Protein AF-A0A4Q6EXQ1-F1 (afdb_monomer_lite)

Radius of gyration: 12.93 Å; chains: 1; bounding box: 27×20×36 Å

pLDDT: mean 77.57, std 13.69, range [37.0, 92.38]

Foldseek 3Di:
DDPLLVLLVVLLVLVVCVLQVNAFLVRNLVSLVVSLVVDDPPRDPVLSVLSVVLSVVSVVCVVVVVGSPDNDPPPPCVPNVVSSVVNVVVSVVVND

Secondary structure (DSSP, 8-state):
--HHHHHHHHHHHHHHHHHTTSS-HHHHHHHHHH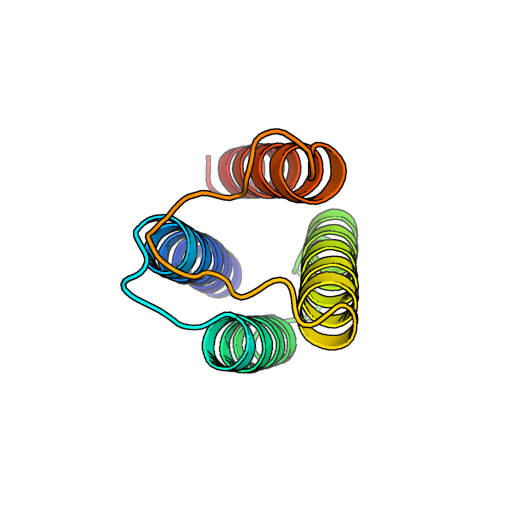HHHHS-TTS-HHHHHHHHHHHHHHHHHHHTT---TTS---TT-HHHHHHHHHHHHHHHHHH-

Sequence (96 aa):
MSRNEAIAVEMLNEIDRARSGSLKLDELEERLWRLLDAVDETFPNILAGRVENLVGELRELQRENIAFAGGRLVDENQGAEVIYNEVCAAIGRYVA

Structure (mmCIF, N/CA/C/O backbone):
data_AF-A0A4Q6EXQ1-F1
#
_entry.id   AF-A0A4Q6EXQ1-F1
#
loop_
_atom_site.group_PDB
_atom_site.id
_atom_site.type_symbol
_atom_site.label_atom_id
_atom_site.label_alt_id
_atom_site.label_comp_id
_atom_site.label_asym_id
_atom_site.label_entity_id
_atom_site.label_seq_id
_atom_site.pdbx_PDB_ins_code
_atom_site.Cartn_x
_atom_site.Cartn_y
_atom_site.Cartn_z
_atom_site.occupancy
_atom_site.B_iso_or_equiv
_atom_site.auth_seq_id
_atom_site.auth_comp_id
_atom_site.auth_asym_id
_atom_site.auth_atom_id
_atom_site.pdbx_PDB_model_num
ATOM 1 N N . MET A 1 1 ? 7.274 5.313 -17.616 1.00 72.94 1 MET A N 1
ATOM 2 C CA . MET A 1 1 ? 6.670 4.638 -16.463 1.00 72.94 1 MET A CA 1
ATOM 3 C C . MET A 1 1 ? 6.571 3.156 -16.775 1.00 72.94 1 MET A C 1
ATOM 5 O O . MET A 1 1 ? 5.935 2.809 -17.768 1.00 72.94 1 MET A O 1
ATOM 9 N N . SER A 1 2 ? 7.274 2.313 -16.023 1.00 86.94 2 SER A N 1
ATOM 10 C CA . SER A 1 2 ? 7.205 0.853 -16.140 1.00 86.94 2 SER A CA 1
ATOM 11 C C . SER A 1 2 ? 5.873 0.314 -15.596 1.00 86.94 2 SER A C 1
ATOM 13 O O . SER A 1 2 ? 5.131 1.021 -14.911 1.00 86.94 2 SER A O 1
ATOM 15 N N . ARG A 1 3 ? 5.541 -0.947 -15.904 1.00 88.69 3 ARG A N 1
ATOM 16 C CA . ARG A 1 3 ? 4.339 -1.607 -15.364 1.00 88.69 3 ARG A CA 1
ATOM 17 C C . ARG A 1 3 ? 4.372 -1.653 -13.832 1.00 88.69 3 ARG A C 1
ATOM 19 O O . ARG A 1 3 ? 3.377 -1.334 -13.194 1.00 88.69 3 ARG A O 1
ATOM 26 N N . ASN A 1 4 ? 5.523 -1.993 -13.262 1.00 88.75 4 ASN A N 1
ATOM 27 C CA . ASN A 1 4 ? 5.729 -2.050 -11.818 1.00 88.75 4 ASN A CA 1
ATOM 28 C C . ASN A 1 4 ? 5.610 -0.678 -11.148 1.00 88.75 4 ASN A C 1
ATOM 30 O O . ASN A 1 4 ? 5.018 -0.568 -10.080 1.00 88.75 4 ASN A O 1
ATOM 34 N N . GLU A 1 5 ? 6.112 0.379 -11.787 1.00 87.75 5 GLU A N 1
ATOM 35 C CA . GLU A 1 5 ? 5.910 1.759 -11.331 1.00 87.75 5 GLU A CA 1
ATOM 36 C C . GLU A 1 5 ? 4.425 2.141 -11.317 1.00 87.75 5 GLU A C 1
ATOM 38 O O . GLU A 1 5 ? 3.952 2.720 -10.343 1.00 87.75 5 GLU A O 1
ATOM 43 N N . ALA A 1 6 ? 3.668 1.772 -12.358 1.00 89.88 6 ALA A N 1
ATOM 44 C CA . ALA A 1 6 ? 2.228 2.021 -12.416 1.00 89.88 6 ALA A CA 1
ATOM 45 C C . ALA A 1 6 ? 1.483 1.329 -11.262 1.00 89.88 6 ALA A C 1
ATOM 47 O O . ALA A 1 6 ? 0.659 1.951 -10.594 1.00 89.88 6 ALA A O 1
ATOM 48 N N . ILE A 1 7 ? 1.822 0.064 -11.003 1.00 91.06 7 ILE A N 1
ATOM 49 C CA . ILE A 1 7 ? 1.243 -0.727 -9.913 1.00 91.06 7 ILE A CA 1
ATOM 50 C C . ILE A 1 7 ? 1.612 -0.129 -8.551 1.00 91.06 7 ILE A C 1
ATOM 52 O O . ILE A 1 7 ? 0.757 -0.025 -7.677 1.00 91.06 7 ILE A O 1
ATOM 56 N N . ALA A 1 8 ? 2.853 0.329 -8.371 1.00 87.50 8 ALA A N 1
ATOM 57 C CA . ALA A 1 8 ? 3.278 0.971 -7.132 1.00 87.50 8 ALA A CA 1
ATOM 58 C C . ALA A 1 8 ? 2.493 2.270 -6.863 1.00 87.50 8 ALA A C 1
ATOM 60 O O . ALA A 1 8 ? 2.058 2.515 -5.738 1.00 87.50 8 ALA A O 1
ATOM 61 N N . VAL A 1 9 ? 2.245 3.086 -7.893 1.00 89.06 9 VAL A N 1
ATOM 62 C CA . VAL A 1 9 ? 1.377 4.273 -7.773 1.00 89.06 9 VAL A CA 1
ATOM 63 C C . VAL A 1 9 ? -0.062 3.876 -7.435 1.00 89.06 9 VAL A C 1
ATOM 65 O O . VAL A 1 9 ? -0.710 4.535 -6.624 1.00 89.06 9 VAL A O 1
ATOM 68 N N . GLU A 1 10 ? -0.576 2.796 -8.023 1.00 92.38 10 GLU A N 1
ATOM 69 C CA . GLU A 1 10 ? -1.916 2.293 -7.717 1.00 92.38 10 GLU A CA 1
ATOM 70 C C . GLU A 1 10 ? -2.036 1.816 -6.264 1.00 92.38 10 GLU A C 1
ATOM 72 O O . GLU A 1 10 ? -3.006 2.170 -5.595 1.00 92.38 10 GLU A O 1
ATOM 77 N N . MET A 1 11 ? -1.019 1.124 -5.737 1.00 89.25 11 MET A N 1
ATOM 78 C CA . MET A 1 11 ? -0.956 0.753 -4.319 1.00 89.25 11 MET A CA 1
ATOM 79 C C . MET A 1 11 ? -1.081 1.990 -3.425 1.00 89.25 11 MET A C 1
ATOM 81 O O . MET A 1 11 ? -1.899 1.990 -2.510 1.00 89.25 11 MET A O 1
ATOM 85 N N . LEU A 1 12 ? -0.349 3.074 -3.715 1.00 87.25 12 LEU A N 1
ATOM 86 C CA . LEU A 1 12 ? -0.467 4.326 -2.954 1.00 87.25 12 LEU A CA 1
ATOM 87 C C . LEU A 1 12 ? -1.884 4.899 -2.979 1.00 87.25 12 LEU A C 1
ATOM 89 O O . LEU A 1 12 ? -2.406 5.285 -1.935 1.00 87.25 12 LEU A O 1
ATOM 93 N N . ASN A 1 13 ? -2.523 4.915 -4.148 1.00 89.38 13 ASN A N 1
ATOM 94 C CA . ASN A 1 13 ? -3.877 5.443 -4.290 1.00 89.38 13 ASN A CA 1
ATOM 95 C C . ASN A 1 13 ? -4.897 4.652 -3.461 1.00 89.38 13 ASN A C 1
ATOM 97 O O . ASN A 1 13 ? -5.794 5.245 -2.863 1.00 89.38 13 ASN A O 1
ATOM 101 N N . GLU A 1 14 ? -4.787 3.323 -3.424 1.00 89.44 14 GLU A N 1
ATOM 102 C CA . GLU A 1 14 ? -5.678 2.489 -2.611 1.00 89.44 14 GLU A CA 1
ATOM 103 C C . GLU A 1 14 ? -5.457 2.726 -1.116 1.00 89.44 14 GLU A C 1
ATOM 105 O O . GLU A 1 14 ? -6.420 2.870 -0.359 1.00 89.44 14 GLU A O 1
ATOM 110 N N . ILE A 1 15 ? -4.201 2.864 -0.694 1.00 83.50 15 ILE A N 1
ATOM 111 C CA . ILE A 1 15 ? -3.871 3.173 0.696 1.00 83.50 15 ILE A CA 1
ATOM 112 C C . ILE A 1 15 ? -4.413 4.563 1.090 1.00 83.50 15 ILE A C 1
ATOM 114 O O . ILE A 1 15 ? -5.015 4.711 2.155 1.00 83.50 15 ILE A O 1
ATOM 118 N N . ASP A 1 16 ? -4.295 5.574 0.228 1.00 84.44 16 ASP A N 1
ATOM 119 C CA . ASP A 1 16 ? -4.861 6.910 0.469 1.00 84.44 16 ASP A CA 1
ATOM 120 C C . ASP A 1 16 ? -6.399 6.901 0.510 1.00 84.44 16 ASP A C 1
ATOM 122 O O . ASP A 1 16 ? -7.029 7.608 1.311 1.00 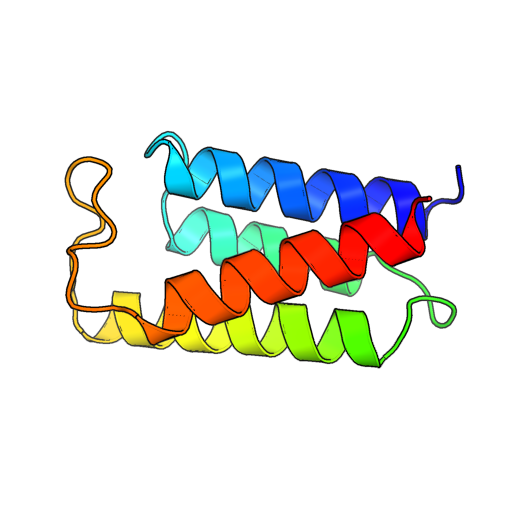84.44 16 ASP A O 1
ATOM 126 N N . ARG A 1 17 ? -7.040 6.065 -0.314 1.00 83.56 17 ARG A N 1
ATOM 127 C CA . ARG A 1 17 ? -8.492 5.840 -0.257 1.00 83.56 17 ARG A CA 1
ATOM 128 C C . ARG A 1 17 ? -8.917 5.220 1.067 1.00 83.56 17 ARG A C 1
ATOM 130 O O . ARG A 1 17 ? -9.909 5.665 1.647 1.00 83.56 17 ARG A O 1
ATOM 137 N N . ALA A 1 18 ? -8.160 4.251 1.573 1.00 80.88 18 ALA A N 1
ATOM 138 C CA . ALA A 1 18 ? -8.424 3.691 2.890 1.00 80.88 18 ALA A CA 1
ATOM 139 C C . ALA A 1 18 ? -8.249 4.753 3.971 1.00 80.88 18 ALA A C 1
ATOM 141 O O . ALA A 1 18 ? -9.150 4.955 4.775 1.00 80.88 18 ALA A O 1
ATOM 142 N N . ARG A 1 19 ? -7.163 5.530 3.922 1.00 74.88 19 ARG A N 1
ATOM 143 C CA . ARG A 1 19 ? -6.901 6.620 4.872 1.00 74.88 19 ARG A CA 1
ATOM 144 C C . ARG A 1 19 ? -8.019 7.664 4.914 1.00 74.88 19 ARG A C 1
ATOM 146 O O . ARG A 1 19 ? -8.402 8.113 5.989 1.00 74.88 19 ARG A O 1
ATOM 153 N N . SER A 1 20 ? -8.561 8.038 3.758 1.00 77.00 20 SER A N 1
ATOM 154 C CA . SER A 1 20 ? -9.701 8.963 3.655 1.00 77.00 20 SER A CA 1
ATOM 155 C C . SER A 1 20 ? -11.036 8.363 4.121 1.00 77.00 20 SER A C 1
ATOM 157 O O . SER A 1 20 ? -12.047 9.062 4.132 1.00 77.00 20 SER A O 1
ATOM 159 N N . GLY A 1 21 ? -11.060 7.085 4.511 1.00 74.25 21 GLY A N 1
ATOM 160 C CA . GLY A 1 21 ? -12.267 6.360 4.906 1.00 74.25 21 GLY A CA 1
ATOM 161 C C . GLY A 1 21 ? -13.167 5.983 3.727 1.00 74.25 21 GLY A C 1
ATOM 162 O O . GLY A 1 21 ? -14.297 5.551 3.941 1.00 74.25 21 GLY A O 1
ATOM 163 N N . SER A 1 22 ? -12.688 6.156 2.490 1.00 75.50 22 SER A N 1
ATOM 164 C CA . SER A 1 22 ? -13.430 5.826 1.265 1.00 75.50 22 SER A CA 1
ATOM 165 C C . SER A 1 22 ? -13.287 4.361 0.837 1.00 75.50 22 SER A C 1
ATOM 167 O O . SER A 1 22 ? -14.026 3.910 -0.036 1.00 75.50 22 SER A O 1
ATOM 169 N N . LEU A 1 23 ? -12.373 3.619 1.468 1.00 77.69 23 LEU A N 1
ATOM 170 C CA . LEU A 1 23 ? -12.120 2.196 1.251 1.00 77.69 23 LEU A CA 1
ATOM 171 C C . LEU A 1 23 ? -12.008 1.494 2.609 1.00 77.69 23 LEU A C 1
ATOM 173 O O . LEU A 1 23 ? -11.392 2.025 3.535 1.00 77.69 23 LEU A O 1
ATOM 177 N N . LYS A 1 24 ? -12.613 0.312 2.747 1.00 80.56 24 LYS A N 1
ATOM 178 C CA . LYS A 1 24 ? -12.502 -0.484 3.981 1.00 80.56 24 LYS A CA 1
ATOM 179 C C . LYS A 1 24 ? -11.145 -1.184 4.058 1.00 80.56 24 LYS A C 1
ATOM 181 O O . LYS A 1 24 ? -10.537 -1.450 3.028 1.00 80.56 24 LYS A O 1
ATOM 186 N N . LEU A 1 25 ? -10.707 -1.548 5.266 1.00 76.81 25 LEU A N 1
ATOM 187 C CA . LEU A 1 25 ? -9.445 -2.278 5.451 1.00 76.81 25 LEU A CA 1
ATOM 188 C C . LEU A 1 25 ? -9.432 -3.625 4.719 1.00 76.81 25 LEU A C 1
ATOM 190 O O . LEU A 1 25 ? -8.454 -3.927 4.049 1.00 76.81 25 LEU A O 1
ATOM 194 N N . ASP A 1 26 ? -10.531 -4.381 4.769 1.00 81.38 26 ASP A N 1
ATOM 195 C CA . ASP A 1 26 ? -10.651 -5.683 4.088 1.00 81.38 26 ASP A CA 1
ATOM 196 C C . ASP A 1 26 ? -10.502 -5.532 2.569 1.00 81.38 26 ASP A C 1
ATOM 198 O O . ASP A 1 26 ? -9.822 -6.315 1.908 1.00 81.38 26 ASP A O 1
ATOM 202 N N . GLU A 1 27 ? -11.095 -4.470 2.020 1.00 85.12 27 GLU A N 1
ATOM 203 C CA . GLU A 1 27 ? -11.000 -4.147 0.598 1.00 85.12 27 GLU A CA 1
ATOM 204 C C . GLU A 1 27 ? -9.600 -3.639 0.230 1.00 85.12 27 GLU A C 1
ATOM 206 O O . GLU A 1 27 ? -9.101 -3.964 -0.847 1.00 85.12 27 GLU A O 1
ATOM 211 N N . LEU A 1 28 ? -8.951 -2.862 1.106 1.00 85.56 28 LEU A N 1
ATOM 212 C CA . LEU A 1 28 ? -7.565 -2.431 0.919 1.00 85.56 28 LEU A CA 1
ATOM 213 C C . LEU A 1 28 ? -6.626 -3.634 0.887 1.00 85.56 28 LEU A C 1
ATOM 215 O O . LEU A 1 28 ? -5.792 -3.731 -0.007 1.00 85.56 28 LEU A O 1
ATOM 219 N N . GLU A 1 29 ? -6.767 -4.547 1.840 1.00 86.06 29 GLU A N 1
ATOM 220 C CA . GLU A 1 29 ? -5.943 -5.742 1.945 1.00 86.06 29 GLU A CA 1
ATOM 221 C C . GLU A 1 29 ? -6.038 -6.601 0.678 1.00 86.06 29 GLU A C 1
ATOM 223 O O . GLU A 1 29 ? -5.020 -6.955 0.080 1.00 86.06 29 GLU A O 1
ATOM 228 N N . GLU A 1 30 ? -7.263 -6.882 0.223 1.00 89.25 30 GLU A N 1
ATOM 229 C CA . GLU A 1 30 ? -7.507 -7.653 -0.996 1.00 89.25 30 GLU A CA 1
ATOM 230 C C . GLU A 1 30 ? -6.905 -6.962 -2.231 1.00 89.25 30 GLU A C 1
ATOM 232 O O . GLU A 1 30 ? -6.311 -7.615 -3.095 1.00 89.25 30 GLU A O 1
ATOM 237 N N . ARG A 1 31 ? -7.027 -5.632 -2.321 1.00 90.81 31 ARG A N 1
ATOM 238 C CA . ARG A 1 31 ? -6.454 -4.853 -3.425 1.00 90.81 31 ARG A CA 1
ATOM 239 C C . ARG A 1 31 ? -4.932 -4.840 -3.394 1.00 90.81 31 ARG A C 1
ATOM 241 O O . ARG A 1 31 ? -4.326 -5.062 -4.437 1.00 90.81 31 ARG A O 1
ATOM 248 N N . LEU A 1 32 ? -4.313 -4.632 -2.234 1.00 89.25 32 LEU A N 1
ATOM 249 C CA . LEU A 1 32 ? -2.857 -4.645 -2.093 1.00 89.25 32 LEU A CA 1
ATOM 250 C C . LEU A 1 32 ? -2.274 -6.011 -2.449 1.00 89.25 32 LEU A C 1
ATOM 252 O O . LEU A 1 32 ? -1.291 -6.057 -3.182 1.00 89.25 32 LEU A O 1
ATOM 256 N N . TRP A 1 33 ? -2.911 -7.109 -2.028 1.00 90.00 33 TRP A N 1
ATOM 257 C CA . TRP A 1 33 ? -2.501 -8.456 -2.433 1.00 90.00 33 TRP A CA 1
ATOM 258 C C . TRP A 1 33 ? -2.582 -8.663 -3.943 1.00 90.00 33 TRP A C 1
ATOM 260 O O . TRP A 1 33 ? -1.642 -9.180 -4.538 1.00 90.00 33 TRP A O 1
ATOM 270 N N . ARG A 1 34 ? -3.675 -8.233 -4.584 1.00 92.12 34 ARG A N 1
ATOM 271 C CA . ARG A 1 34 ? -3.819 -8.333 -6.047 1.00 92.12 34 ARG A CA 1
ATOM 272 C C . ARG A 1 34 ? -2.776 -7.515 -6.792 1.00 92.12 34 ARG A C 1
ATOM 274 O O . ARG A 1 34 ? -2.259 -7.967 -7.807 1.00 92.12 34 ARG A O 1
ATOM 281 N N . LEU A 1 35 ? -2.490 -6.311 -6.308 1.00 91.69 35 LEU A N 1
ATOM 282 C CA . LEU A 1 35 ? -1.468 -5.453 -6.892 1.00 91.69 35 LEU A CA 1
ATOM 283 C C . LEU A 1 35 ? -0.082 -6.071 -6.706 1.00 91.69 35 LEU A C 1
ATOM 285 O O . LEU A 1 35 ? 0.705 -6.065 -7.644 1.00 91.69 35 LEU A O 1
ATOM 289 N N . LEU A 1 36 ? 0.194 -6.657 -5.539 1.00 88.56 36 LEU A N 1
ATOM 290 C CA . LEU A 1 36 ? 1.457 -7.333 -5.260 1.00 88.56 36 LEU A CA 1
ATOM 291 C C . LEU A 1 36 ? 1.638 -8.595 -6.114 1.00 88.56 36 LEU A C 1
ATOM 293 O O . LEU A 1 36 ? 2.737 -8.842 -6.580 1.00 88.56 36 LEU A O 1
ATOM 297 N N . ASP A 1 37 ? 0.576 -9.348 -6.390 1.00 90.31 37 ASP A N 1
ATOM 298 C CA . ASP A 1 37 ? 0.621 -10.502 -7.304 1.00 90.31 37 ASP A CA 1
ATOM 299 C C . ASP A 1 37 ? 0.783 -10.078 -8.782 1.00 90.31 37 ASP A C 1
ATOM 301 O O . ASP A 1 37 ? 1.210 -10.853 -9.636 1.00 90.31 37 ASP A O 1
ATOM 305 N N . ALA A 1 38 ? 0.451 -8.822 -9.106 1.00 90.00 38 ALA A N 1
ATOM 306 C CA . ALA A 1 38 ? 0.513 -8.287 -10.463 1.00 90.00 38 ALA A CA 1
ATOM 307 C C . ALA A 1 38 ? 1.877 -7.690 -10.852 1.00 90.00 38 ALA A C 1
ATOM 309 O O . ALA A 1 38 ? 2.073 -7.420 -12.050 1.00 90.00 38 ALA A O 1
ATOM 310 N N . VAL A 1 39 ? 2.772 -7.447 -9.883 1.00 88.69 39 VAL A N 1
ATOM 311 C CA . VAL A 1 39 ? 4.147 -6.989 -10.147 1.00 88.69 39 VAL A CA 1
ATOM 312 C C . VAL A 1 39 ? 5.009 -8.147 -10.647 1.00 88.69 39 VAL A C 1
ATOM 314 O O . VAL A 1 39 ? 4.768 -9.306 -10.322 1.00 88.69 39 VAL A O 1
ATOM 317 N N . ASP A 1 40 ? 6.013 -7.844 -11.465 1.00 87.31 40 ASP A N 1
ATOM 318 C CA . ASP A 1 40 ? 6.964 -8.853 -11.941 1.00 87.31 40 ASP A CA 1
ATOM 319 C C . ASP A 1 40 ? 8.221 -8.950 -11.050 1.00 87.31 40 ASP A C 1
ATOM 321 O O . ASP A 1 40 ? 8.397 -8.197 -10.092 1.00 87.31 40 ASP A O 1
ATOM 325 N N . GLU A 1 41 ? 9.127 -9.873 -11.382 1.00 82.62 41 GLU A N 1
ATOM 326 C CA . GLU A 1 41 ? 10.375 -10.133 -10.644 1.00 82.62 41 GLU A CA 1
ATOM 327 C C . GLU A 1 41 ? 11.340 -8.935 -10.561 1.00 82.62 41 GLU A C 1
ATOM 329 O O . GLU A 1 41 ? 12.279 -8.948 -9.765 1.00 82.62 41 GLU A O 1
ATOM 334 N N . THR A 1 42 ? 11.127 -7.890 -11.368 1.00 84.12 42 THR A N 1
ATOM 335 C CA . THR A 1 42 ? 11.918 -6.654 -11.309 1.00 84.12 42 THR A CA 1
ATOM 336 C C . THR A 1 42 ? 11.413 -5.687 -10.237 1.00 84.12 42 THR A C 1
ATOM 338 O O . THR A 1 42 ? 12.039 -4.649 -9.998 1.00 84.12 42 THR A O 1
ATOM 341 N N . PHE A 1 43 ? 10.299 -6.009 -9.570 1.00 84.50 43 PHE A N 1
ATOM 342 C CA . PHE A 1 43 ? 9.796 -5.229 -8.452 1.00 84.50 43 PHE A CA 1
ATOM 343 C C . PHE A 1 43 ? 10.748 -5.344 -7.257 1.00 84.50 43 PHE A C 1
ATOM 345 O O . PHE A 1 43 ? 11.111 -6.449 -6.852 1.00 84.50 43 PHE A O 1
ATOM 352 N N . PRO A 1 44 ? 11.180 -4.222 -6.661 1.00 84.31 44 PRO A N 1
ATOM 353 C CA . PRO A 1 44 ? 12.120 -4.269 -5.553 1.00 84.31 44 PRO A CA 1
ATOM 354 C C . PRO A 1 44 ? 11.595 -5.105 -4.381 1.00 84.31 44 PRO A C 1
ATOM 356 O O . PRO A 1 44 ? 10.585 -4.763 -3.771 1.00 84.31 44 PRO A O 1
ATOM 359 N N . ASN A 1 45 ? 12.349 -6.132 -3.979 1.00 83.69 45 ASN A N 1
ATOM 360 C CA . ASN A 1 45 ? 12.020 -6.972 -2.815 1.00 83.69 45 ASN A CA 1
ATOM 361 C C . ASN A 1 45 ? 11.786 -6.155 -1.531 1.00 83.69 45 ASN A C 1
ATOM 363 O O . ASN A 1 45 ? 10.970 -6.521 -0.692 1.00 83.69 45 ASN A O 1
ATOM 367 N N . ILE A 1 46 ? 12.480 -5.019 -1.386 1.00 80.06 46 ILE A N 1
ATOM 368 C CA . ILE A 1 46 ? 12.285 -4.095 -0.259 1.00 80.06 46 ILE A CA 1
ATOM 369 C C . ILE A 1 46 ? 10.880 -3.476 -0.286 1.00 80.06 46 ILE A C 1
ATOM 371 O O . ILE A 1 46 ? 10.297 -3.264 0.772 1.00 80.06 46 ILE A O 1
ATOM 375 N N . LEU A 1 47 ? 10.335 -3.169 -1.467 1.00 81.50 47 LEU A N 1
ATOM 376 C CA . LEU A 1 47 ? 8.968 -2.663 -1.601 1.00 81.50 47 LEU A CA 1
ATOM 377 C C . LEU A 1 47 ? 7.949 -3.764 -1.341 1.00 81.50 47 LEU A C 1
ATOM 379 O O . LEU A 1 47 ? 7.027 -3.534 -0.566 1.00 81.50 47 LEU A O 1
ATOM 383 N N . ALA A 1 48 ? 8.156 -4.949 -1.923 1.00 84.38 48 ALA A N 1
ATOM 384 C CA . ALA A 1 48 ? 7.289 -6.103 -1.699 1.00 84.38 48 ALA A CA 1
ATOM 385 C C . ALA A 1 48 ? 7.148 -6.409 -0.202 1.00 84.38 48 ALA A C 1
ATOM 387 O O . ALA A 1 48 ? 6.041 -6.363 0.325 1.00 84.38 48 ALA A O 1
ATOM 388 N N . GLY A 1 49 ? 8.267 -6.561 0.515 1.00 86.75 49 GLY A N 1
ATOM 389 C CA . GLY A 1 49 ? 8.240 -6.842 1.953 1.00 86.75 49 GLY A CA 1
ATOM 390 C C . GLY A 1 49 ? 7.600 -5.729 2.794 1.00 86.75 49 GLY A C 1
ATOM 391 O O . GLY A 1 49 ? 6.990 -5.997 3.824 1.00 86.75 49 GLY A O 1
ATOM 392 N N . ARG A 1 50 ? 7.683 -4.463 2.364 1.00 84.38 50 ARG A N 1
ATOM 393 C CA . ARG A 1 50 ? 7.014 -3.345 3.056 1.00 84.38 50 ARG A CA 1
ATOM 394 C C . ARG A 1 50 ? 5.502 -3.352 2.845 1.00 84.38 50 ARG A C 1
ATOM 396 O O . ARG A 1 50 ? 4.768 -3.073 3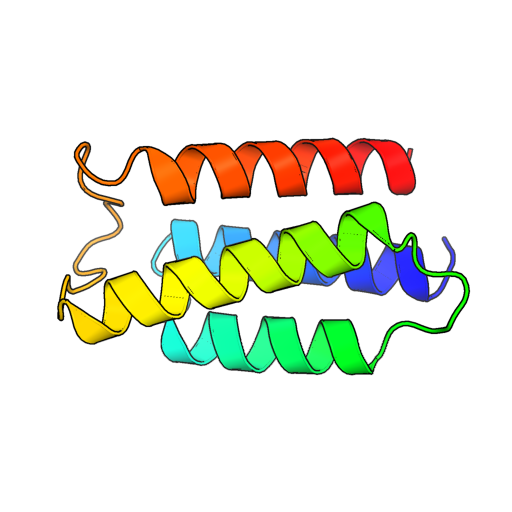.789 1.00 84.38 50 ARG A O 1
ATOM 403 N N . VAL A 1 51 ? 5.046 -3.676 1.635 1.00 84.81 51 VAL A N 1
ATOM 404 C CA . VAL A 1 51 ? 3.617 -3.839 1.328 1.00 84.81 51 VAL A CA 1
ATOM 405 C C . VAL A 1 51 ? 3.053 -5.054 2.065 1.00 84.81 51 VAL A C 1
ATOM 407 O O . VAL A 1 51 ? 1.987 -4.949 2.663 1.00 84.81 51 VAL A O 1
ATOM 410 N N . GLU A 1 52 ? 3.787 -6.167 2.110 1.00 86.19 52 GLU A N 1
ATOM 411 C CA . GLU A 1 52 ? 3.415 -7.352 2.895 1.00 86.19 52 GLU A CA 1
ATOM 412 C C . GLU A 1 52 ? 3.292 -7.035 4.389 1.00 86.19 52 GLU A C 1
ATOM 414 O O . GLU A 1 52 ? 2.300 -7.412 5.013 1.00 86.19 52 GLU A O 1
ATOM 419 N N . ASN A 1 53 ? 4.248 -6.290 4.954 1.00 86.19 53 ASN A N 1
ATOM 420 C CA . ASN A 1 53 ? 4.172 -5.845 6.346 1.00 86.19 53 ASN A CA 1
ATOM 421 C C . ASN A 1 53 ? 2.945 -4.961 6.588 1.00 86.19 53 ASN A C 1
ATOM 423 O O . ASN A 1 53 ? 2.229 -5.180 7.560 1.00 86.19 53 ASN A O 1
ATOM 427 N N . LEU A 1 54 ? 2.665 -4.005 5.694 1.00 82.38 54 LEU A N 1
ATOM 428 C CA . LEU A 1 54 ? 1.468 -3.167 5.796 1.00 82.38 54 LEU A CA 1
ATOM 429 C C . LEU A 1 54 ? 0.199 -4.027 5.804 1.00 82.38 54 LEU A C 1
ATOM 431 O O . LEU A 1 54 ? -0.652 -3.847 6.664 1.00 82.38 54 LEU A O 1
ATOM 435 N N . VAL A 1 55 ? 0.089 -4.992 4.892 1.00 83.38 55 VAL A N 1
ATOM 436 C CA . VAL A 1 55 ? -1.041 -5.929 4.839 1.00 83.38 55 VAL A CA 1
ATOM 437 C C . VAL A 1 55 ? -1.156 -6.757 6.128 1.00 83.38 55 VAL A C 1
ATOM 439 O O . VAL A 1 55 ? -2.262 -6.959 6.631 1.00 83.38 55 VAL A O 1
ATOM 442 N N . GLY A 1 56 ? -0.034 -7.202 6.696 1.00 83.56 56 GLY A N 1
ATOM 443 C CA . GLY A 1 56 ? 0.000 -7.902 7.981 1.00 83.56 56 GLY A CA 1
ATOM 444 C C . GLY A 1 56 ? -0.555 -7.062 9.132 1.00 83.56 56 GLY A C 1
ATOM 445 O O . GLY A 1 56 ? -1.416 -7.536 9.871 1.00 83.56 56 GLY A O 1
ATOM 446 N N . GLU A 1 57 ? -0.130 -5.805 9.237 1.00 80.62 57 GLU A N 1
ATOM 447 C CA . GLU A 1 57 ? -0.642 -4.867 10.242 1.00 80.62 57 GLU A CA 1
ATOM 448 C C . GLU A 1 57 ? -2.135 -4.606 10.054 1.00 80.62 57 GLU A C 1
ATOM 450 O O . GLU A 1 57 ? -2.900 -4.689 11.009 1.00 80.62 57 GLU A O 1
ATOM 455 N N . LEU A 1 58 ? -2.589 -4.373 8.817 1.00 76.06 58 LEU A N 1
ATOM 456 C CA . LEU A 1 58 ? -4.012 -4.176 8.526 1.00 76.06 58 LEU A CA 1
ATOM 457 C C . LEU A 1 58 ? -4.869 -5.359 9.002 1.00 76.06 58 LEU A C 1
ATOM 459 O O . LEU A 1 58 ? -5.949 -5.146 9.554 1.00 76.06 58 LEU A O 1
ATOM 463 N N . ARG A 1 59 ? -4.372 -6.594 8.856 1.00 76.44 59 ARG A N 1
ATOM 464 C CA . ARG A 1 59 ? -5.031 -7.800 9.379 1.00 76.44 59 ARG A CA 1
ATOM 465 C C . ARG A 1 59 ? -5.081 -7.862 10.898 1.00 76.44 59 ARG A C 1
ATOM 467 O O . ARG A 1 59 ? -6.062 -8.367 11.445 1.00 76.44 59 ARG A O 1
ATOM 474 N N . GLU A 1 60 ? -4.030 -7.422 11.584 1.00 77.56 60 GLU A N 1
ATOM 475 C CA . GLU A 1 60 ? -4.041 -7.331 13.049 1.00 77.56 60 GLU A CA 1
ATOM 476 C C . GLU A 1 60 ? -5.068 -6.282 13.504 1.00 77.56 60 GLU A C 1
ATOM 478 O O . GLU A 1 60 ? -5.917 -6.589 14.339 1.00 77.56 60 GLU A O 1
ATOM 483 N N . LEU A 1 61 ? -5.114 -5.111 12.854 1.00 71.25 61 LEU A N 1
ATOM 484 C CA . LEU A 1 61 ? -6.116 -4.068 13.129 1.00 71.25 61 LEU A CA 1
ATOM 485 C C . LEU A 1 61 ? -7.557 -4.568 12.961 1.00 71.25 61 LEU A C 1
ATOM 487 O O . LEU A 1 61 ? -8.425 -4.284 13.790 1.00 71.25 61 LEU A O 1
ATOM 491 N N . GLN A 1 62 ? -7.814 -5.333 11.897 1.00 67.88 62 GLN A N 1
ATOM 492 C CA . GLN A 1 62 ? -9.104 -5.988 11.674 1.00 67.88 62 GLN A CA 1
ATOM 493 C C . GLN A 1 62 ? -9.423 -7.011 12.768 1.00 67.88 62 GLN A C 1
ATOM 495 O O . GLN A 1 62 ? -10.551 -7.049 13.262 1.00 67.88 62 GLN A O 1
ATOM 500 N N . ARG A 1 63 ? -8.449 -7.854 13.146 1.00 68.19 63 ARG A N 1
ATOM 501 C CA . ARG A 1 63 ? -8.624 -8.887 14.181 1.00 68.19 63 ARG A CA 1
ATOM 502 C C . ARG A 1 63 ? -8.939 -8.294 15.543 1.00 68.19 63 ARG A C 1
ATOM 504 O O . ARG A 1 63 ? -9.762 -8.851 16.266 1.00 68.19 63 ARG A O 1
ATOM 511 N N . GLU A 1 64 ? -8.341 -7.157 15.868 1.00 67.31 64 GLU A N 1
ATOM 512 C CA . GLU A 1 64 ? -8.638 -6.418 17.093 1.00 67.31 64 GLU A CA 1
ATOM 513 C C . GLU A 1 64 ? -10.013 -5.729 17.056 1.00 67.31 64 GLU A C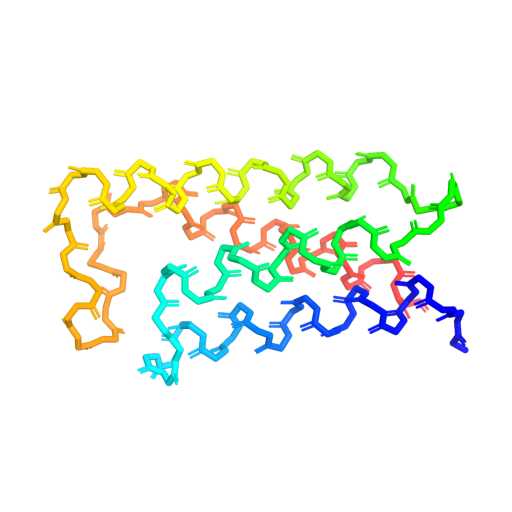 1
ATOM 515 O O . GLU A 1 64 ? -10.434 -5.131 18.046 1.00 67.31 64 GLU A O 1
ATOM 520 N N . ASN A 1 65 ? -10.754 -5.847 15.942 1.00 56.78 65 ASN A N 1
ATOM 521 C CA . ASN A 1 65 ? -12.050 -5.210 15.718 1.00 56.78 65 ASN A CA 1
ATOM 522 C C . ASN A 1 65 ? -11.993 -3.702 16.010 1.00 56.78 65 ASN A C 1
ATOM 524 O O . ASN A 1 65 ? -12.985 -3.087 16.419 1.00 56.78 65 ASN A O 1
ATOM 528 N N . ILE A 1 66 ? -10.810 -3.105 15.802 1.00 57.16 66 ILE A N 1
ATOM 529 C CA . ILE A 1 66 ? -10.628 -1.664 15.779 1.00 57.16 66 ILE A CA 1
ATOM 530 C C . ILE A 1 66 ? -11.306 -1.233 14.493 1.00 57.16 66 ILE A C 1
ATOM 532 O O . ILE A 1 66 ? -10.732 -1.248 13.404 1.00 57.16 66 ILE A O 1
ATOM 536 N N . ALA A 1 67 ? -12.596 -0.927 14.614 1.00 48.12 67 ALA A N 1
ATOM 537 C CA . ALA A 1 67 ? -13.346 -0.375 13.518 1.00 48.12 67 ALA A CA 1
ATOM 538 C C . ALA A 1 67 ? -12.561 0.834 13.010 1.00 48.12 67 ALA A C 1
ATOM 540 O O . ALA A 1 67 ? -12.314 1.786 13.753 1.00 48.12 67 ALA A O 1
ATOM 541 N N . PHE A 1 68 ? -12.225 0.811 11.723 1.00 49.28 68 PHE A N 1
ATOM 542 C CA . PHE A 1 68 ? -11.831 1.982 10.947 1.00 49.28 68 PHE A CA 1
ATOM 543 C C . PHE A 1 68 ? -13.051 2.928 10.817 1.00 49.28 68 PHE A C 1
ATOM 545 O O . PHE A 1 68 ? -13.471 3.333 9.736 1.00 49.28 68 PHE A O 1
ATOM 552 N N . ALA A 1 69 ? -13.738 3.188 11.931 1.00 37.00 69 ALA A N 1
ATOM 553 C CA . ALA A 1 69 ? -14.969 3.936 12.025 1.00 37.00 69 ALA A CA 1
ATOM 554 C C . ALA A 1 69 ? -14.606 5.416 12.095 1.00 37.00 69 ALA A C 1
ATOM 556 O O . ALA A 1 69 ? -14.232 5.941 13.140 1.00 37.00 69 ALA A O 1
ATOM 557 N N . GLY A 1 70 ? -14.741 6.093 10.955 1.00 42.84 70 GLY A N 1
ATOM 558 C CA . GLY A 1 70 ? -14.741 7.553 10.903 1.00 42.84 70 GLY A CA 1
ATOM 559 C C . GLY A 1 70 ? -13.403 8.21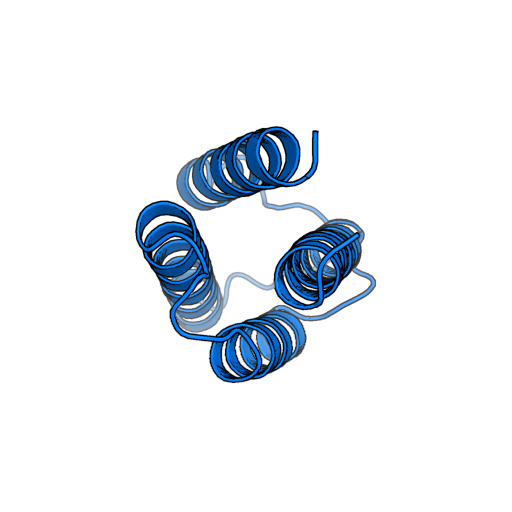0 10.574 1.00 42.84 70 GLY A C 1
ATOM 560 O O . GLY A 1 70 ? -13.171 9.330 11.018 1.00 42.84 70 GLY A O 1
ATOM 561 N N . GLY A 1 71 ? -12.528 7.559 9.800 1.00 43.47 71 GLY A N 1
ATOM 562 C CA . GLY A 1 71 ? -11.355 8.235 9.225 1.00 43.47 71 GLY A CA 1
ATOM 563 C C . GLY A 1 71 ? -10.285 8.653 10.240 1.00 43.47 71 GLY A C 1
ATOM 564 O O . GLY A 1 71 ? -9.432 9.479 9.927 1.00 43.47 71 GLY A O 1
ATOM 565 N N . ARG A 1 72 ? -10.301 8.083 11.449 1.00 40.59 72 ARG A N 1
ATOM 566 C CA . ARG A 1 72 ? -9.155 8.116 12.358 1.00 40.59 72 ARG A CA 1
ATOM 567 C C . ARG A 1 72 ? -8.572 6.714 12.417 1.00 40.59 72 ARG A C 1
ATOM 569 O O . ARG A 1 72 ? -9.154 5.830 13.036 1.00 40.59 72 ARG A O 1
ATOM 576 N N . LEU A 1 73 ? -7.383 6.548 11.837 1.00 48.19 73 LEU A N 1
ATOM 577 C CA . LEU A 1 73 ? -6.343 5.823 12.562 1.00 48.19 73 LEU A CA 1
ATOM 578 C C . LEU A 1 73 ? -6.280 6.534 13.914 1.00 48.19 73 LEU A C 1
ATOM 580 O O . LEU A 1 73 ? -5.818 7.670 14.000 1.00 48.19 73 LEU A O 1
ATOM 584 N N . VAL A 1 74 ? -6.966 5.983 14.913 1.00 44.06 74 VAL A N 1
ATOM 585 C CA . VAL A 1 74 ? -6.963 6.558 16.255 1.00 44.06 74 VAL A CA 1
ATOM 586 C C . VAL A 1 74 ? -5.492 6.627 16.654 1.00 44.06 74 VAL A C 1
ATOM 588 O O . VAL A 1 74 ? -4.773 5.661 16.407 1.00 44.06 74 VAL A O 1
ATOM 591 N N . ASP A 1 75 ? -5.074 7.775 17.197 1.00 46.91 75 ASP A N 1
ATOM 592 C CA . ASP A 1 75 ? -3.731 8.192 17.657 1.00 46.91 75 ASP A CA 1
ATOM 593 C C . ASP A 1 75 ? -2.857 7.110 18.346 1.00 46.91 75 ASP A C 1
ATOM 595 O O . ASP A 1 75 ? -1.690 7.339 18.646 1.00 46.91 75 ASP A O 1
ATOM 599 N N . GLU A 1 76 ? -3.405 5.931 18.618 1.00 46.03 76 GLU A N 1
ATOM 600 C CA . GLU A 1 76 ? -2.797 4.803 19.306 1.00 46.03 76 GLU A CA 1
ATOM 601 C C . GLU A 1 76 ? -2.124 3.794 18.359 1.00 46.03 76 GLU A C 1
ATOM 603 O O . GLU A 1 76 ? -1.271 3.033 18.811 1.00 46.03 76 GLU A O 1
ATOM 608 N N . ASN A 1 77 ? -2.420 3.804 17.050 1.00 57.16 77 ASN A N 1
ATOM 609 C CA . ASN A 1 77 ? -1.832 2.850 16.097 1.00 57.16 77 ASN A CA 1
ATOM 610 C C . ASN A 1 77 ? -0.635 3.405 15.315 1.00 57.16 77 ASN A C 1
ATOM 612 O O . ASN A 1 77 ? -0.583 3.425 14.082 1.00 57.16 77 ASN A O 1
ATOM 616 N N . GLN A 1 78 ? 0.358 3.853 16.082 1.00 61.03 78 GLN A N 1
ATOM 617 C CA . GLN A 1 78 ? 1.600 4.451 15.593 1.00 61.03 78 GLN A CA 1
ATOM 618 C C . GLN A 1 78 ? 2.370 3.522 14.629 1.00 61.03 78 GLN A C 1
ATOM 620 O O . GLN A 1 78 ? 3.084 4.007 13.755 1.00 61.03 78 GLN A O 1
ATOM 625 N N . GLY A 1 79 ? 2.190 2.198 14.734 1.00 64.75 79 GLY A N 1
ATOM 626 C CA . GLY A 1 79 ? 2.817 1.205 13.851 1.00 64.75 79 GLY A CA 1
ATOM 627 C C . GLY A 1 79 ? 2.338 1.288 12.399 1.00 64.75 79 GLY A C 1
ATOM 628 O O . GLY A 1 79 ? 3.153 1.451 11.489 1.00 64.75 79 GLY A O 1
ATOM 629 N N . ALA A 1 80 ? 1.021 1.260 12.174 1.00 67.00 80 ALA A N 1
ATOM 630 C CA . ALA A 1 80 ? 0.447 1.310 10.829 1.00 67.00 80 ALA A CA 1
ATOM 631 C C . ALA A 1 80 ? 0.734 2.645 10.120 1.00 67.00 80 ALA A C 1
ATOM 633 O O . ALA A 1 80 ? 1.003 2.662 8.919 1.00 67.00 80 ALA A O 1
ATOM 634 N N . GLU A 1 81 ? 0.738 3.762 10.856 1.00 71.31 81 GLU A N 1
ATOM 635 C CA . GLU A 1 81 ? 1.077 5.080 10.304 1.00 71.31 81 GLU A CA 1
ATOM 636 C C . GLU A 1 81 ? 2.565 5.193 9.929 1.00 71.31 81 GLU A C 1
ATOM 638 O O . GLU A 1 81 ? 2.908 5.754 8.884 1.00 71.31 81 GLU A O 1
ATOM 643 N N . VAL A 1 82 ? 3.468 4.629 10.738 1.00 76.12 82 VAL A N 1
ATOM 644 C CA . VAL A 1 82 ? 4.898 4.557 10.399 1.00 76.12 82 VAL A CA 1
ATOM 645 C C . VAL A 1 82 ? 5.102 3.719 9.139 1.00 76.12 82 VAL A C 1
ATOM 647 O O . VAL A 1 82 ? 5.747 4.183 8.200 1.00 76.12 82 VAL A O 1
ATOM 650 N N . ILE A 1 83 ? 4.498 2.531 9.069 1.00 73.62 83 ILE A N 1
ATOM 651 C CA . ILE A 1 83 ? 4.640 1.632 7.917 1.00 73.62 83 ILE A CA 1
ATOM 652 C C . ILE A 1 83 ? 4.031 2.257 6.658 1.00 73.62 83 ILE A C 1
ATOM 654 O O . ILE A 1 83 ? 4.651 2.207 5.596 1.00 73.62 83 ILE A O 1
ATOM 658 N N . TYR A 1 84 ? 2.885 2.933 6.775 1.00 76.44 84 TYR A N 1
ATOM 659 C CA . TYR A 1 84 ? 2.301 3.743 5.705 1.00 76.44 84 TYR A CA 1
ATOM 660 C C . TYR A 1 84 ? 3.303 4.767 5.157 1.00 76.44 84 TYR A C 1
ATOM 662 O O . TYR A 1 84 ? 3.616 4.756 3.966 1.00 76.44 84 TYR A O 1
ATOM 670 N N . ASN A 1 85 ? 3.852 5.623 6.025 1.00 80.31 85 ASN A N 1
ATOM 671 C CA . ASN A 1 85 ? 4.773 6.683 5.613 1.00 80.31 85 ASN A CA 1
ATOM 672 C C . ASN A 1 85 ? 6.044 6.109 4.974 1.00 80.31 85 ASN A C 1
ATOM 674 O O . ASN A 1 85 ? 6.576 6.662 4.008 1.00 80.31 85 ASN A O 1
ATOM 678 N N . GLU A 1 86 ? 6.521 4.975 5.482 1.00 82.75 86 GLU A N 1
ATOM 679 C CA . GLU A 1 86 ? 7.663 4.275 4.918 1.00 82.75 86 GLU A CA 1
ATOM 680 C C . GLU A 1 86 ? 7.373 3.662 3.540 1.00 82.75 86 GLU A C 1
ATOM 682 O O . GLU A 1 86 ? 8.233 3.749 2.658 1.00 82.75 86 GLU A O 1
ATOM 687 N N . VAL A 1 87 ? 6.186 3.081 3.329 1.00 82.50 87 VAL A N 1
ATOM 688 C CA . VAL A 1 87 ? 5.726 2.584 2.020 1.00 82.50 87 VAL A CA 1
ATOM 689 C C . VAL A 1 87 ? 5.611 3.746 1.035 1.00 82.50 87 VAL A C 1
ATOM 691 O O . VAL A 1 87 ? 6.183 3.671 -0.052 1.00 82.50 87 VAL A O 1
ATOM 694 N N . CYS A 1 88 ? 4.985 4.858 1.431 1.00 81.44 88 CYS A N 1
ATOM 695 C CA . CYS A 1 88 ? 4.894 6.074 0.620 1.00 81.44 88 CYS A CA 1
ATOM 696 C C . CYS A 1 88 ? 6.271 6.603 0.211 1.00 81.44 88 CYS A C 1
ATOM 698 O O . CYS A 1 88 ? 6.511 6.873 -0.966 1.00 81.44 88 CYS A O 1
ATOM 700 N N . ALA A 1 89 ? 7.207 6.697 1.157 1.00 85.25 89 ALA A N 1
ATOM 701 C CA . ALA A 1 89 ? 8.562 7.153 0.876 1.00 85.25 89 ALA A CA 1
ATOM 702 C C . ALA A 1 89 ? 9.341 6.170 -0.012 1.00 85.25 89 ALA A C 1
ATOM 704 O O . ALA A 1 89 ? 10.136 6.589 -0.853 1.00 85.25 89 ALA A O 1
ATOM 705 N N . ALA A 1 90 ? 9.154 4.863 0.181 1.00 84.25 90 ALA A N 1
ATOM 706 C CA . ALA A 1 90 ? 9.828 3.847 -0.614 1.00 84.25 90 ALA A CA 1
ATOM 707 C C . ALA A 1 90 ? 9.310 3.829 -2.055 1.00 84.25 90 ALA A C 1
ATOM 709 O O . ALA A 1 90 ? 10.125 3.831 -2.977 1.00 84.25 90 ALA A O 1
ATOM 710 N N . ILE A 1 91 ? 7.989 3.872 -2.248 1.00 82.19 91 ILE A N 1
ATOM 711 C CA . ILE A 1 91 ? 7.385 3.938 -3.580 1.00 82.19 91 ILE A CA 1
ATOM 712 C C . ILE A 1 91 ? 7.785 5.250 -4.249 1.00 82.19 91 ILE A C 1
ATOM 714 O O . ILE A 1 91 ? 8.296 5.212 -5.360 1.00 82.19 91 ILE A O 1
ATOM 718 N N . GLY A 1 92 ? 7.684 6.387 -3.553 1.00 81.19 92 GLY A N 1
ATOM 719 C CA . GLY A 1 92 ? 8.106 7.687 -4.078 1.00 81.19 92 GLY A CA 1
ATOM 720 C C . GLY A 1 92 ? 9.557 7.711 -4.572 1.00 81.19 92 GLY A C 1
ATOM 721 O O . GLY A 1 92 ? 9.834 8.323 -5.593 1.00 81.19 92 GLY A O 1
ATOM 722 N N . ARG A 1 93 ? 10.479 6.998 -3.907 1.00 85.38 93 ARG A N 1
ATOM 723 C CA . ARG A 1 93 ? 11.872 6.838 -4.370 1.00 85.38 93 ARG A CA 1
ATOM 724 C C . ARG A 1 93 ? 12.030 5.903 -5.568 1.00 85.38 93 ARG A C 1
ATOM 726 O O . ARG A 1 93 ? 13.036 5.994 -6.256 1.00 85.38 93 ARG A O 1
ATOM 733 N N . TYR A 1 94 ? 11.103 4.973 -5.761 1.00 82.44 94 TYR A N 1
ATOM 734 C CA . TYR A 1 94 ? 11.134 4.010 -6.858 1.00 82.44 94 TYR A CA 1
ATOM 735 C C . TYR A 1 94 ? 10.546 4.576 -8.152 1.00 82.44 94 TYR A C 1
ATOM 737 O O . TYR A 1 94 ? 11.021 4.231 -9.227 1.00 82.44 94 TYR A O 1
ATOM 745 N N . VAL A 1 95 ? 9.537 5.448 -8.049 1.00 81.81 95 VAL A N 1
ATOM 746 C CA . VAL A 1 95 ? 8.908 6.113 -9.206 1.00 81.81 95 VAL A CA 1
ATOM 747 C C . VAL A 1 95 ? 9.537 7.458 -9.599 1.00 81.81 95 VAL A C 1
ATOM 749 O O . VAL A 1 95 ? 9.151 8.003 -10.633 1.00 81.81 95 VAL A O 1
ATOM 752 N N . ALA A 1 96 ? 10.455 8.004 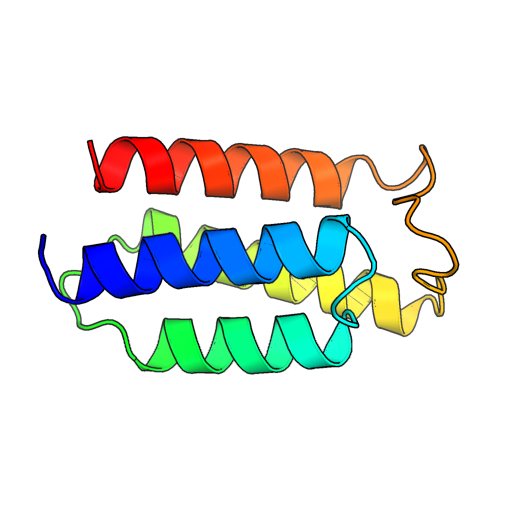-8.794 1.00 75.88 96 ALA A N 1
ATOM 753 C CA . ALA A 1 96 ? 11.185 9.250 -9.075 1.00 75.88 96 ALA A CA 1
ATOM 754 C C . ALA A 1 96 ? 12.388 9.028 -10.002 1.00 75.88 96 ALA A C 1
ATOM 756 O O . ALA A 1 96 ? 12.584 9.880 -10.900 1.00 75.88 96 ALA A O 1
#